Protein AF-F2I6V6-F1 (afdb_monomer_lite)

Foldseek 3Di:
DDPPDWDWDWDDDPPDIDIDTDPVNCVVLVDDPPFDWDWDDDPNDTDIDTDDPVVVVVVVVVVVQVVQDDPNDRD

Radius of gyration: 17.66 Å; chains: 1; bounding box: 52×33×42 Å

Secondary structure (DSSP, 8-state):
-------EEEEEETTEEEEEEPHHHHHHHT--TT--EEEEEETTEEEEEE---HHHHHHHHHHHHHHTEETTEE-

Sequence (75 aa):
MMTNVLSAKVIKNGNSQAISLSKTASELSHFKIGDQLELKIDNETIQITKKENNLKDKIRAFYQMLGFMKNGKAI

Structure (mmCIF, N/CA/C/O backbone):
data_AF-F2I6V6-F1
#
_entry.id   AF-F2I6V6-F1
#
loop_
_atom_site.group_PDB
_atom_site.id
_atom_site.type_symbol
_atom_site.label_atom_id
_atom_site.label_alt_id
_atom_site.label_comp_id
_atom_site.label_asym_id
_atom_site.label_entity_id
_atom_site.label_seq_id
_atom_site.pdbx_PDB_ins_code
_atom_site.Cartn_x
_atom_site.Cartn_y
_atom_site.Cartn_z
_atom_site.occupancy
_atom_site.B_iso_or_equiv
_atom_site.auth_seq_id
_atom_site.auth_comp_id
_atom_site.auth_asym_id
_atom_site.auth_atom_id
_atom_site.pdbx_PDB_model_num
ATOM 1 N N . MET A 1 1 ? 6.612 -13.413 22.476 1.00 45.06 1 MET A N 1
ATOM 2 C CA . MET A 1 1 ? 6.778 -13.080 21.044 1.00 45.06 1 MET A CA 1
ATOM 3 C C . MET A 1 1 ? 6.122 -11.733 20.805 1.00 45.06 1 MET A C 1
ATOM 5 O O . MET A 1 1 ? 4.997 -11.560 21.252 1.00 45.06 1 MET A O 1
ATOM 9 N N . MET A 1 2 ? 6.809 -10.776 20.182 1.00 52.84 2 MET A N 1
ATOM 10 C CA . MET A 1 2 ? 6.199 -9.489 19.832 1.00 52.84 2 MET A CA 1
ATOM 11 C C . M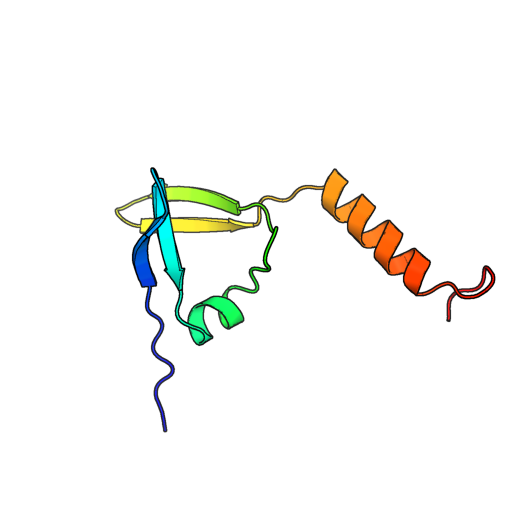ET A 1 2 ? 5.373 -9.690 18.560 1.00 52.84 2 MET A C 1
ATOM 13 O O . MET A 1 2 ? 5.910 -10.106 17.536 1.00 52.84 2 MET A O 1
ATOM 17 N N . THR A 1 3 ? 4.064 -9.470 18.631 1.00 61.88 3 THR A N 1
ATOM 18 C CA . THR A 1 3 ? 3.187 -9.509 17.458 1.00 61.88 3 THR A CA 1
ATOM 19 C C . THR A 1 3 ? 3.517 -8.321 16.566 1.00 61.88 3 THR A C 1
ATOM 21 O O . THR A 1 3 ? 3.346 -7.172 16.975 1.00 61.88 3 THR A O 1
ATOM 24 N N . ASN A 1 4 ? 3.993 -8.586 15.353 1.00 69.00 4 ASN A N 1
ATOM 25 C CA . ASN A 1 4 ? 4.176 -7.549 14.346 1.00 69.00 4 ASN A CA 1
ATOM 26 C C . ASN A 1 4 ? 2.795 -7.044 13.903 1.00 69.00 4 ASN A C 1
ATOM 28 O O . ASN A 1 4 ? 2.110 -7.695 13.118 1.00 69.00 4 ASN A O 1
ATOM 32 N N . VAL A 1 5 ? 2.363 -5.906 14.447 1.00 82.62 5 VAL A N 1
ATOM 33 C CA . VAL A 1 5 ? 1.053 -5.324 14.138 1.00 82.62 5 VAL A CA 1
ATOM 34 C C . VAL A 1 5 ? 1.113 -4.629 12.777 1.00 82.62 5 VAL A C 1
ATOM 36 O O . VAL A 1 5 ? 1.848 -3.656 12.574 1.00 82.62 5 VAL A O 1
ATOM 39 N N . LEU A 1 6 ? 0.313 -5.124 11.834 1.00 92.00 6 LEU A N 1
ATOM 40 C CA . LEU A 1 6 ? 0.023 -4.410 10.597 1.00 92.00 6 LEU A CA 1
ATOM 41 C C . LEU A 1 6 ? -0.960 -3.294 10.922 1.00 92.00 6 LEU A C 1
ATOM 43 O O . LEU A 1 6 ? -2.032 -3.538 11.469 1.00 92.00 6 LEU A O 1
ATOM 47 N N . SER A 1 7 ? -0.586 -2.061 10.611 1.00 93.12 7 SER A N 1
ATOM 48 C CA . SER A 1 7 ? -1.468 -0.920 10.799 1.00 93.12 7 SER A C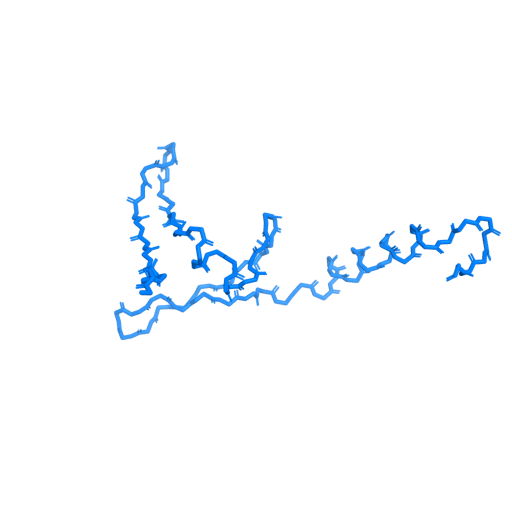A 1
ATOM 49 C C . SER A 1 7 ? -1.251 0.102 9.700 1.00 93.12 7 SER A C 1
ATOM 51 O O . SER A 1 7 ? -0.167 0.214 9.118 1.00 93.12 7 SER A O 1
ATOM 53 N N . ALA A 1 8 ? -2.317 0.836 9.415 1.00 93.69 8 ALA A N 1
ATOM 54 C CA . ALA A 1 8 ? -2.317 1.938 8.483 1.00 93.69 8 ALA A CA 1
ATOM 55 C C . ALA A 1 8 ? -3.116 3.094 9.082 1.00 93.69 8 ALA A C 1
ATOM 57 O O . ALA A 1 8 ? -4.057 2.879 9.846 1.00 93.69 8 ALA A O 1
ATOM 58 N N . LYS A 1 9 ? -2.742 4.325 8.742 1.00 95.75 9 LYS A N 1
ATOM 59 C CA . LYS A 1 9 ? -3.493 5.522 9.133 1.00 95.75 9 LYS A CA 1
ATOM 60 C C . LYS A 1 9 ? -3.554 6.524 7.995 1.00 95.75 9 LYS A C 1
ATOM 62 O O . LYS A 1 9 ? -2.567 6.719 7.286 1.00 95.75 9 LYS A O 1
ATOM 67 N N . VAL A 1 10 ? -4.694 7.192 7.864 1.00 95.94 10 VAL A N 1
ATOM 68 C CA . VAL A 1 10 ? -4.839 8.339 6.967 1.00 95.94 10 VAL A CA 1
ATOM 69 C C . VAL A 1 10 ? -4.266 9.569 7.663 1.00 95.94 10 VAL A C 1
ATOM 71 O O . VAL A 1 10 ? -4.592 9.853 8.814 1.00 95.94 10 VAL A O 1
ATOM 74 N N . ILE A 1 11 ? -3.390 10.291 6.975 1.00 97.50 11 ILE A N 1
ATOM 75 C CA . ILE A 1 11 ? -2.777 11.530 7.455 1.00 97.50 11 ILE A CA 1
ATOM 76 C C . ILE A 1 11 ? -2.981 12.648 6.436 1.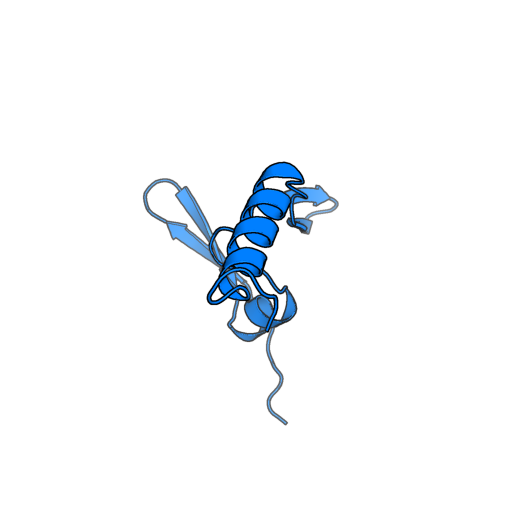00 97.50 11 ILE A C 1
ATOM 78 O O . ILE A 1 11 ? -3.056 12.403 5.231 1.00 97.50 11 ILE A O 1
ATOM 82 N N . LYS A 1 12 ? -3.034 13.893 6.916 1.00 97.44 12 LYS A N 1
ATOM 83 C CA . LYS A 1 12 ? -2.968 15.073 6.050 1.00 97.44 12 LYS A CA 1
ATOM 84 C C . LYS A 1 12 ? -1.556 15.193 5.472 1.00 97.44 12 LYS A C 1
ATOM 86 O O . LYS A 1 12 ? -0.583 15.122 6.218 1.00 97.44 12 LYS A O 1
ATOM 91 N N . ASN A 1 13 ? -1.452 15.405 4.165 1.00 95.00 13 ASN A N 1
ATOM 92 C CA . ASN A 1 13 ? -0.196 15.645 3.463 1.00 95.00 13 ASN A CA 1
ATOM 93 C C . ASN A 1 13 ? -0.356 16.858 2.534 1.00 95.00 13 ASN A C 1
ATOM 95 O O . ASN A 1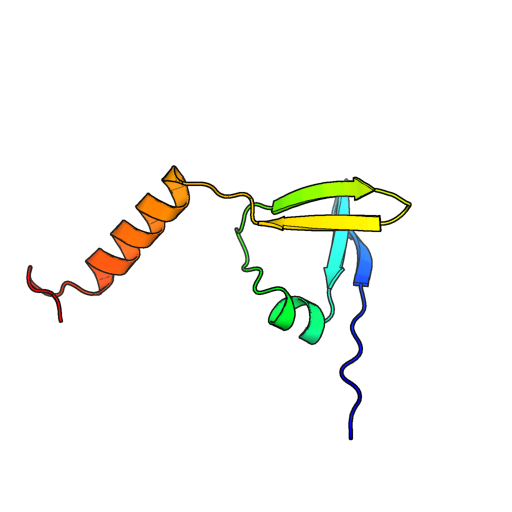 13 ? -0.828 16.732 1.404 1.00 95.00 13 ASN A O 1
ATOM 99 N N . GLY A 1 14 ? -0.032 18.052 3.040 1.00 94.44 14 GLY A N 1
ATOM 100 C CA . GLY A 1 14 ? -0.293 19.312 2.339 1.00 94.44 14 GLY A CA 1
ATOM 101 C C . GLY A 1 14 ? -1.789 19.520 2.071 1.00 94.44 14 GLY A C 1
ATOM 102 O O . GLY A 1 14 ? -2.596 19.502 3.005 1.00 94.44 14 GLY A O 1
ATOM 103 N N . ASN A 1 15 ? -2.141 19.684 0.792 1.00 95.94 15 ASN A N 1
ATOM 104 C CA . ASN A 1 15 ? -3.525 19.799 0.308 1.00 95.94 15 ASN A CA 1
ATOM 105 C C . ASN A 1 15 ? -4.168 18.438 -0.022 1.00 95.94 15 ASN A C 1
ATOM 107 O O . ASN A 1 15 ? -5.262 18.389 -0.577 1.00 95.94 15 ASN A O 1
ATOM 111 N N . SER A 1 16 ? -3.494 17.330 0.289 1.00 95.12 16 SER A N 1
ATOM 112 C CA . SER A 1 16 ? -3.952 15.969 0.003 1.00 95.12 16 SER A CA 1
ATOM 113 C C . SER A 1 16 ? -3.972 15.105 1.267 1.00 95.12 16 SER A C 1
ATOM 115 O O . SER A 1 16 ? -3.679 15.561 2.377 1.00 95.12 16 SER A O 1
ATOM 117 N N . GLN A 1 17 ? -4.330 13.833 1.098 1.00 95.38 17 GLN A N 1
ATOM 118 C CA . GLN A 1 17 ? -4.234 12.803 2.127 1.00 95.38 17 GLN A CA 1
ATOM 119 C C . GLN A 1 17 ? -3.228 11.733 1.706 1.00 95.38 17 GLN A C 1
ATOM 121 O O . GLN A 1 17 ? -3.011 11.497 0.518 1.00 95.38 17 GLN A O 1
ATOM 126 N N . ALA A 1 18 ? -2.615 11.087 2.690 1.00 93.75 18 ALA A N 1
ATOM 127 C CA . ALA A 1 18 ? -1.740 9.944 2.485 1.00 93.75 18 ALA A CA 1
ATOM 128 C C . ALA A 1 18 ? -2.114 8.815 3.446 1.00 93.75 18 ALA A C 1
ATOM 130 O O . ALA A 1 18 ? -2.584 9.068 4.555 1.00 93.75 18 ALA A O 1
ATOM 131 N N . ILE A 1 19 ? -1.863 7.573 3.035 1.00 94.12 19 ILE A N 1
ATOM 132 C CA . ILE A 1 19 ? -1.929 6.408 3.916 1.00 94.12 19 ILE A CA 1
ATOM 133 C C . ILE A 1 19 ? -0.506 6.102 4.375 1.00 94.12 19 ILE A C 1
ATOM 135 O O . ILE A 1 19 ? 0.371 5.798 3.568 1.00 94.12 19 ILE A O 1
ATOM 139 N N . SER A 1 20 ? -0.269 6.201 5.678 1.00 93.50 20 SER A N 1
ATOM 140 C CA . SER A 1 20 ? 0.984 5.783 6.301 1.00 93.50 20 SER A CA 1
ATOM 141 C C . SER A 1 20 ? 0.852 4.334 6.752 1.00 93.50 20 SER A C 1
ATOM 143 O O . SER A 1 20 ? -0.081 4.012 7.484 1.00 93.50 20 SER A O 1
ATOM 145 N N . LEU A 1 21 ? 1.783 3.483 6.317 1.00 93.12 21 LEU A N 1
ATOM 146 C CA . LEU A 1 21 ? 1.887 2.082 6.727 1.00 93.12 21 LEU A CA 1
ATOM 147 C C . LEU A 1 21 ? 2.870 1.935 7.896 1.00 93.12 21 LEU A C 1
ATOM 149 O O . LEU A 1 21 ? 3.881 2.642 7.951 1.00 93.12 21 LEU A O 1
ATOM 153 N N . SER A 1 22 ? 2.606 0.994 8.807 1.00 93.31 22 SER A N 1
ATOM 154 C CA . SER A 1 22 ? 3.600 0.571 9.798 1.00 93.31 22 SER A CA 1
ATOM 155 C C . SER A 1 22 ? 4.855 0.021 9.110 1.00 93.31 22 SER A C 1
ATOM 157 O O . SER A 1 22 ? 4.800 -0.440 7.967 1.00 93.31 22 SER A O 1
ATOM 159 N N . LYS A 1 23 ? 6.002 0.044 9.805 1.00 89.94 23 LYS A N 1
ATOM 160 C CA . LYS A 1 23 ? 7.274 -0.457 9.254 1.00 89.94 23 LYS A CA 1
ATOM 161 C C . LYS A 1 23 ? 7.133 -1.888 8.723 1.00 89.94 23 LYS A C 1
ATOM 163 O O . LYS A 1 23 ? 7.507 -2.153 7.587 1.00 89.94 23 LYS A O 1
ATOM 168 N N . THR A 1 24 ? 6.500 -2.764 9.502 1.00 92.50 24 THR A N 1
ATOM 169 C CA . THR A 1 24 ? 6.244 -4.153 9.109 1.00 92.50 24 THR A CA 1
ATOM 170 C C . THR A 1 24 ? 5.345 -4.252 7.874 1.00 92.50 24 THR A C 1
ATOM 172 O O . THR A 1 24 ? 5.646 -5.019 6.965 1.00 92.50 24 THR A O 1
ATOM 175 N N . ALA A 1 25 ? 4.261 -3.472 7.805 1.00 91.81 25 ALA A N 1
ATOM 176 C CA . ALA A 1 25 ? 3.366 -3.486 6.647 1.00 91.81 25 ALA A CA 1
ATOM 177 C C . ALA A 1 25 ? 4.076 -3.008 5.369 1.00 91.81 25 ALA A C 1
ATOM 179 O O . ALA A 1 25 ? 3.903 -3.600 4.305 1.00 91.81 25 ALA A O 1
ATOM 180 N N . SER A 1 26 ? 4.929 -1.988 5.484 1.00 89.94 26 SER A N 1
ATOM 181 C CA . SER A 1 26 ? 5.769 -1.518 4.381 1.00 89.94 26 SER A CA 1
ATOM 182 C C . SER A 1 26 ? 6.730 -2.612 3.894 1.00 89.94 26 SER A C 1
ATOM 184 O O . SER A 1 26 ? 6.772 -2.908 2.700 1.00 89.94 26 SER A O 1
ATOM 186 N N . GLU A 1 27 ? 7.437 -3.281 4.810 1.00 89.69 27 GLU A N 1
ATOM 187 C CA . GLU A 1 27 ? 8.397 -4.346 4.482 1.00 89.69 27 GLU A CA 1
ATOM 188 C C . GLU A 1 27 ? 7.729 -5.547 3.793 1.00 89.69 27 GLU A C 1
ATOM 190 O O . GLU A 1 27 ? 8.231 -6.016 2.771 1.00 89.69 27 GLU A O 1
ATOM 195 N N . LEU A 1 28 ? 6.574 -5.993 4.298 1.00 90.81 28 LEU A N 1
ATOM 196 C CA . LEU A 1 28 ? 5.817 -7.119 3.733 1.00 90.81 28 LEU A CA 1
ATOM 197 C C . LEU A 1 28 ? 5.149 -6.791 2.392 1.00 90.81 28 LEU A C 1
ATOM 199 O O . LEU A 1 28 ? 4.955 -7.683 1.574 1.00 90.81 28 LEU A O 1
ATOM 203 N N . SER A 1 29 ? 4.809 -5.523 2.141 1.00 88.62 29 SER A N 1
ATOM 204 C CA . SER A 1 29 ? 4.248 -5.098 0.849 1.00 88.62 29 SER A CA 1
ATOM 205 C C . SER A 1 29 ? 5.281 -5.067 -0.283 1.00 88.62 29 SER A C 1
ATOM 207 O O . SER A 1 29 ? 4.919 -5.011 -1.458 1.00 88.62 29 SER A O 1
ATOM 209 N N . HIS A 1 30 ? 6.577 -5.057 0.056 1.00 88.88 30 HIS A N 1
ATOM 210 C CA . HIS A 1 30 ? 7.686 -4.876 -0.886 1.00 88.88 30 HIS A CA 1
ATOM 211 C C . HIS A 1 30 ? 7.578 -3.612 -1.765 1.00 88.88 30 HIS A C 1
ATOM 213 O O . HIS A 1 30 ? 8.203 -3.528 -2.835 1.00 88.88 30 HIS A O 1
ATOM 219 N N . PHE A 1 31 ? 6.801 -2.616 -1.336 1.00 88.75 31 PHE A N 1
ATOM 220 C CA . PHE A 1 31 ? 6.733 -1.311 -1.981 1.00 88.75 31 PHE A CA 1
ATOM 221 C C . PHE A 1 31 ? 8.001 -0.513 -1.691 1.00 88.75 31 PHE A C 1
ATOM 223 O O . PHE A 1 31 ? 8.527 -0.503 -0.578 1.00 88.75 31 PHE A O 1
ATOM 230 N N . LYS A 1 32 ? 8.515 0.162 -2.718 1.00 86.31 32 LYS A N 1
ATOM 231 C CA . LYS A 1 32 ? 9.670 1.054 -2.612 1.00 86.31 32 LYS A CA 1
ATOM 232 C C . LYS A 1 32 ? 9.243 2.481 -2.920 1.00 86.31 32 LYS A C 1
ATOM 234 O O . LYS A 1 32 ? 8.314 2.724 -3.687 1.00 86.31 32 LYS A O 1
ATOM 239 N N . ILE A 1 33 ? 9.959 3.444 -2.342 1.00 85.44 33 ILE A N 1
ATOM 240 C CA . ILE A 1 33 ? 9.774 4.859 -2.673 1.00 85.44 33 ILE A CA 1
ATOM 241 C C . ILE A 1 33 ? 9.969 5.039 -4.187 1.00 85.44 33 ILE A C 1
ATOM 243 O O . ILE A 1 33 ? 10.984 4.616 -4.743 1.00 85.44 33 ILE A O 1
ATOM 247 N N . GLY A 1 34 ? 8.984 5.659 -4.842 1.00 84.94 34 GLY A N 1
ATOM 248 C CA . GLY A 1 34 ? 8.977 5.903 -6.288 1.00 84.94 34 GLY A CA 1
ATOM 249 C C . GLY A 1 34 ? 8.333 4.803 -7.142 1.00 84.94 34 GLY A C 1
ATOM 250 O O . GLY A 1 34 ? 8.251 4.980 -8.366 1.00 84.94 34 GLY A O 1
ATOM 251 N N . ASP A 1 35 ? 7.872 3.705 -6.531 1.00 86.19 35 ASP A N 1
ATOM 252 C CA . ASP A 1 35 ? 7.020 2.722 -7.204 1.00 86.19 35 ASP A CA 1
ATOM 253 C C . ASP A 1 35 ? 5.695 3.384 -7.620 1.00 86.19 35 ASP A C 1
ATOM 255 O O . ASP A 1 35 ? 5.144 4.229 -6.912 1.00 86.19 35 ASP A O 1
ATOM 259 N N . GLN A 1 36 ? 5.188 3.005 -8.793 1.00 90.31 36 GLN A N 1
ATOM 260 C CA . GLN A 1 36 ? 3.844 3.377 -9.224 1.00 90.31 36 GLN A CA 1
ATOM 261 C C . GLN A 1 36 ? 2.871 2.287 -8.787 1.00 90.31 36 GLN A C 1
ATOM 263 O O . GLN A 1 36 ? 3.145 1.101 -8.965 1.00 90.31 36 GLN A O 1
ATOM 268 N N . LEU A 1 37 ? 1.743 2.693 -8.213 1.00 91.25 37 LEU A N 1
ATOM 269 C CA . LEU A 1 37 ? 0.738 1.786 -7.671 1.00 91.25 37 LEU A CA 1
ATOM 270 C C . LEU A 1 37 ? -0.600 2.015 -8.375 1.00 91.25 37 LEU A C 1
ATOM 272 O O . LEU A 1 37 ? -0.929 3.147 -8.737 1.00 91.25 37 LEU A O 1
ATOM 276 N N . GLU A 1 38 ? -1.364 0.946 -8.553 1.00 93.50 38 GLU A N 1
ATOM 277 C CA . GLU A 1 38 ? -2.766 0.990 -8.957 1.00 93.50 38 GLU A CA 1
ATOM 278 C C . GLU A 1 38 ? -3.659 0.696 -7.758 1.00 93.50 38 GLU A C 1
ATOM 280 O O . GLU A 1 38 ? -3.351 -0.164 -6.929 1.00 93.50 38 GLU A O 1
ATOM 285 N N . LEU A 1 39 ? -4.758 1.445 -7.667 1.00 93.19 39 LEU A N 1
ATOM 286 C CA . LEU A 1 39 ? -5.742 1.313 -6.606 1.00 93.19 39 LEU A CA 1
ATOM 287 C C . LEU A 1 39 ? -7.058 0.828 -7.203 1.00 93.19 39 LEU A C 1
ATOM 289 O O . LEU A 1 39 ? -7.547 1.393 -8.182 1.00 93.19 39 LEU A O 1
ATOM 293 N N . LYS A 1 40 ? -7.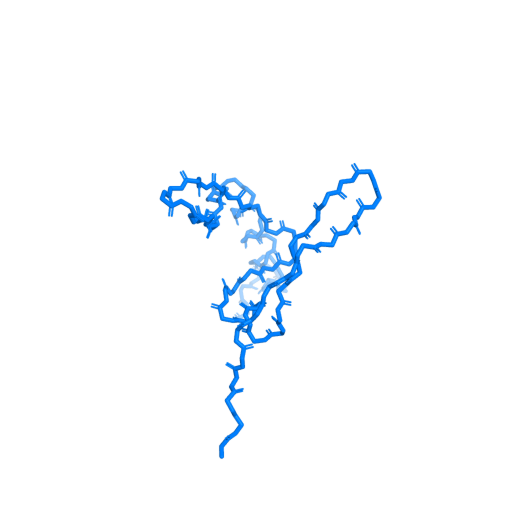655 -0.175 -6.565 1.00 95.44 40 LYS A N 1
ATOM 294 C CA . LYS A 1 40 ? -9.017 -0.635 -6.833 1.00 95.44 40 LYS A CA 1
ATOM 295 C C . LYS A 1 40 ? -9.813 -0.599 -5.534 1.00 95.44 40 LYS A C 1
ATOM 297 O O . LYS A 1 40 ? -9.335 -1.073 -4.507 1.00 95.44 40 LYS A O 1
ATOM 302 N N . ILE A 1 41 ? -11.015 -0.032 -5.588 1.00 94.94 41 ILE A N 1
ATOM 303 C CA . ILE A 1 41 ? -11.965 -0.070 -4.475 1.00 94.94 41 ILE A CA 1
ATOM 304 C C . ILE A 1 41 ? -12.941 -1.211 -4.743 1.00 94.94 41 ILE A C 1
ATOM 306 O O . ILE A 1 41 ? -13.556 -1.253 -5.808 1.00 94.94 41 ILE A O 1
ATOM 310 N N . ASP A 1 42 ? -13.052 -2.136 -3.796 1.00 94.50 42 ASP A N 1
ATOM 311 C CA . ASP A 1 42 ? -13.965 -3.278 -3.870 1.00 94.50 42 ASP A CA 1
ATOM 312 C C . ASP A 1 42 ? -14.417 -3.669 -2.460 1.00 94.50 42 ASP A C 1
ATOM 314 O O . ASP A 1 42 ? -13.573 -3.847 -1.584 1.00 94.50 42 ASP A O 1
ATOM 318 N N . ASN A 1 43 ? -15.727 -3.780 -2.226 1.00 90.56 43 ASN A N 1
ATOM 319 C CA . ASN A 1 43 ? -16.322 -4.170 -0.936 1.00 90.56 43 ASN A CA 1
ATOM 320 C C . ASN A 1 43 ? -15.683 -3.487 0.290 1.00 90.56 43 ASN A C 1
ATOM 322 O O . ASN A 1 43 ? -15.179 -4.157 1.185 1.00 90.56 43 ASN A O 1
ATOM 326 N N . GLU A 1 44 ? -15.652 -2.150 0.301 1.00 92.62 44 GLU A N 1
ATOM 327 C CA . GLU A 1 44 ? -15.050 -1.334 1.379 1.00 92.62 44 GLU A CA 1
ATOM 328 C C . GLU A 1 44 ? -13.537 -1.538 1.590 1.00 92.62 44 GLU A C 1
ATOM 330 O O . GLU A 1 44 ? -12.941 -0.967 2.504 1.00 92.62 44 GLU A O 1
ATOM 335 N N . THR A 1 45 ? -12.878 -2.294 0.713 1.00 92.38 45 THR A N 1
ATOM 336 C CA . THR A 1 45 ? -11.428 -2.477 0.722 1.00 92.38 45 THR A CA 1
ATOM 337 C C . THR A 1 45 ? -10.760 -1.615 -0.340 1.00 92.38 45 THR A C 1
ATOM 339 O O . THR A 1 45 ? -11.294 -1.395 -1.429 1.00 92.38 45 THR A O 1
ATOM 342 N N . ILE A 1 46 ? -9.554 -1.140 -0.022 1.00 92.38 46 ILE A N 1
ATOM 343 C CA . ILE A 1 46 ? -8.641 -0.542 -0.995 1.00 92.38 46 ILE A CA 1
ATOM 344 C C . ILE A 1 46 ? -7.584 -1.592 -1.316 1.00 92.38 46 ILE A C 1
ATOM 346 O O . ILE A 1 46 ? -6.703 -1.876 -0.504 1.00 92.38 46 ILE A O 1
ATOM 350 N N . GLN A 1 47 ? -7.667 -2.163 -2.510 1.00 93.62 47 GLN A N 1
ATOM 351 C CA . GLN A 1 47 ? -6.650 -3.053 -3.047 1.00 93.62 47 GLN A CA 1
ATOM 352 C C . GLN A 1 47 ? -5.578 -2.212 -3.733 1.00 93.62 47 GLN A C 1
ATOM 354 O O . GLN A 1 47 ? -5.876 -1.425 -4.631 1.00 93.62 47 GLN A O 1
ATOM 359 N N . ILE A 1 48 ? -4.330 -2.378 -3.298 1.00 92.75 48 ILE A N 1
ATOM 360 C CA . ILE A 1 48 ? -3.178 -1.656 -3.836 1.00 92.75 48 ILE A CA 1
ATOM 361 C C . ILE A 1 48 ? -2.249 -2.675 -4.479 1.00 92.75 48 ILE A C 1
ATOM 363 O O . ILE A 1 48 ? -1.774 -3.595 -3.814 1.00 92.75 48 ILE A O 1
ATOM 367 N N . THR A 1 49 ? -1.976 -2.506 -5.766 1.00 91.75 49 THR A N 1
ATOM 368 C CA . THR A 1 49 ? -1.076 -3.381 -6.527 1.00 91.75 49 THR A CA 1
ATOM 369 C C . THR A 1 49 ? 0.014 -2.556 -7.189 1.00 91.75 49 THR A C 1
ATOM 371 O O . THR A 1 49 ? -0.153 -1.356 -7.421 1.00 91.75 49 THR A O 1
ATOM 374 N N . LYS A 1 50 ? 1.170 -3.168 -7.469 1.00 89.50 50 LYS A N 1
ATOM 375 C CA . LYS A 1 50 ? 2.184 -2.486 -8.273 1.00 89.50 50 LYS A CA 1
ATOM 376 C C . LYS A 1 50 ? 1.649 -2.322 -9.684 1.00 89.50 50 LYS A C 1
ATOM 378 O O . LYS A 1 50 ? 1.236 -3.296 -10.304 1.00 89.50 50 LYS A O 1
ATOM 383 N N . LYS A 1 51 ? 1.712 -1.095 -10.187 1.00 85.75 51 LYS A N 1
ATOM 384 C CA . LYS A 1 51 ? 1.488 -0.839 -11.600 1.00 85.75 51 LYS A CA 1
ATOM 385 C C . LYS A 1 51 ? 2.680 -1.398 -12.359 1.00 85.75 51 LYS A C 1
ATOM 387 O O . LYS A 1 51 ? 3.791 -0.895 -12.191 1.00 85.75 51 LYS A O 1
ATOM 392 N N . GLU A 1 52 ? 2.458 -2.405 -13.192 1.00 73.81 52 GLU A N 1
ATOM 393 C CA . GLU A 1 52 ? 3.492 -2.859 -14.115 1.00 73.81 52 GLU A CA 1
ATOM 394 C C . GLU A 1 52 ? 3.807 -1.722 -15.092 1.00 73.81 52 GLU A C 1
ATOM 396 O O . GLU A 1 52 ? 2.971 -1.325 -15.907 1.00 73.81 52 GLU A O 1
ATOM 401 N N . ASN A 1 53 ? 5.012 -1.158 -15.002 1.00 69.00 53 ASN A N 1
ATOM 402 C CA . ASN A 1 53 ? 5.465 -0.147 -15.945 1.00 69.00 53 ASN A CA 1
ATOM 403 C C . ASN A 1 53 ? 6.641 -0.698 -16.737 1.00 69.00 53 ASN A C 1
ATOM 405 O O . ASN A 1 53 ? 7.809 -0.401 -16.484 1.00 69.00 53 ASN A O 1
ATOM 409 N N . ASN A 1 54 ? 6.284 -1.473 -17.757 1.00 66.00 54 ASN A N 1
ATOM 410 C CA . ASN A 1 54 ? 7.202 -2.253 -18.574 1.00 66.00 54 ASN A CA 1
ATOM 411 C C . ASN A 1 54 ? 8.355 -1.413 -19.169 1.00 66.00 54 ASN A C 1
ATOM 413 O O . ASN A 1 54 ? 9.448 -1.928 -19.364 1.00 66.00 54 ASN A O 1
ATOM 417 N N . LEU A 1 55 ? 8.160 -0.114 -19.436 1.00 69.19 55 LEU A N 1
ATOM 418 C CA . LEU A 1 55 ? 9.225 0.754 -19.955 1.00 69.19 55 LEU A CA 1
ATOM 419 C C . LEU A 1 55 ? 10.155 1.272 -18.849 1.00 69.19 55 LEU A C 1
ATOM 421 O O . LEU A 1 55 ? 11.376 1.195 -18.985 1.00 69.19 55 LEU A O 1
ATOM 425 N N . LYS A 1 56 ? 9.600 1.784 -17.745 1.00 69.75 56 LYS A N 1
ATOM 426 C CA . LYS A 1 56 ? 10.400 2.313 -16.627 1.00 69.75 56 LYS A CA 1
ATOM 427 C C . LYS A 1 56 ? 11.181 1.198 -15.933 1.00 69.75 56 LYS A C 1
ATOM 429 O O . LYS A 1 56 ? 12.339 1.402 -15.571 1.00 69.75 56 LYS A O 1
ATOM 434 N N . ASP A 1 57 ? 10.579 0.019 -15.816 1.00 69.62 57 ASP A N 1
ATOM 435 C CA . ASP A 1 57 ? 11.217 -1.164 -15.248 1.00 69.62 57 ASP A CA 1
ATOM 436 C C . ASP A 1 57 ? 12.336 -1.686 -16.155 1.00 69.62 57 ASP A C 1
ATOM 438 O O . ASP A 1 57 ? 13.419 -1.985 -15.657 1.00 69.62 57 ASP A O 1
ATOM 442 N N . LYS A 1 58 ? 12.155 -1.673 -17.485 1.00 70.44 58 LYS A N 1
ATOM 443 C CA . LYS A 1 58 ? 13.235 -1.972 -18.444 1.00 70.44 58 LYS A CA 1
ATOM 444 C C . LYS A 1 58 ? 14.388 -0.977 -18.359 1.00 70.44 58 LYS A C 1
ATOM 446 O O . LYS A 1 58 ? 15.540 -1.395 -18.353 1.00 70.44 58 LYS A O 1
ATOM 451 N N . ILE A 1 59 ? 14.106 0.323 -18.253 1.00 73.38 59 ILE A N 1
ATOM 452 C CA . ILE A 1 59 ? 15.146 1.356 -18.108 1.00 73.38 59 ILE A CA 1
ATOM 453 C C . ILE A 1 59 ? 15.886 1.187 -16.775 1.00 73.38 59 ILE A C 1
ATOM 455 O O . ILE A 1 59 ? 17.114 1.233 -16.733 1.00 73.38 59 ILE A O 1
ATOM 459 N N . ARG A 1 60 ? 15.163 0.938 -15.679 1.00 70.75 60 ARG A N 1
ATOM 460 C CA . ARG A 1 60 ? 15.763 0.683 -14.363 1.00 70.75 60 ARG A CA 1
ATOM 461 C C . ARG A 1 60 ? 16.631 -0.574 -14.380 1.00 70.75 60 ARG A C 1
ATOM 463 O O . ARG A 1 60 ? 17.747 -0.527 -13.873 1.00 70.75 60 ARG A O 1
ATOM 470 N N . ALA A 1 61 ? 16.148 -1.657 -14.987 1.00 73.44 61 ALA A N 1
ATOM 471 C CA . ALA A 1 61 ? 16.907 -2.890 -15.170 1.00 73.44 61 ALA A CA 1
ATOM 472 C C . ALA A 1 61 ? 18.156 -2.658 -16.032 1.00 73.44 61 ALA A C 1
ATOM 474 O O . ALA A 1 61 ? 19.231 -3.131 -15.680 1.00 73.44 61 ALA A O 1
ATOM 475 N N . PHE A 1 62 ? 18.049 -1.864 -17.100 1.00 73.75 62 PHE A N 1
ATOM 476 C CA . PHE A 1 62 ? 19.174 -1.498 -17.960 1.00 73.75 62 PHE A CA 1
ATOM 477 C C . PHE A 1 62 ? 20.267 -0.739 -17.194 1.00 73.75 62 PHE A C 1
ATOM 479 O O . PHE A 1 62 ? 21.429 -1.134 -17.239 1.00 73.75 62 PHE A O 1
ATOM 486 N N . TYR A 1 63 ? 19.914 0.297 -16.425 1.00 71.12 63 TYR A N 1
ATOM 487 C CA . TYR A 1 63 ? 20.893 1.034 -15.615 1.00 71.12 63 TYR A CA 1
ATOM 488 C C . TYR A 1 63 ? 21.472 0.203 -14.467 1.00 71.12 63 TYR A C 1
ATOM 490 O O . TYR A 1 63 ? 22.659 0.322 -14.170 1.00 71.12 63 TYR A O 1
ATOM 498 N N . GLN A 1 64 ? 20.669 -0.658 -13.835 1.00 72.25 64 GLN A N 1
ATOM 499 C CA . GLN A 1 64 ? 21.177 -1.595 -12.830 1.00 72.25 64 GLN A CA 1
ATOM 500 C C . GLN A 1 64 ? 22.181 -2.568 -13.451 1.00 72.25 64 GLN A C 1
ATOM 502 O O . GLN A 1 64 ? 23.260 -2.741 -12.898 1.00 72.25 64 GLN A O 1
ATOM 507 N N . MET A 1 65 ? 21.877 -3.122 -14.627 1.00 66.69 65 MET A N 1
ATOM 508 C CA . MET A 1 65 ? 22.762 -4.020 -15.373 1.00 66.69 65 MET A CA 1
ATOM 509 C C . MET A 1 65 ? 24.062 -3.333 -15.816 1.00 66.69 65 MET A C 1
ATOM 511 O O . MET A 1 65 ? 25.129 -3.928 -15.708 1.00 66.69 65 MET A O 1
ATOM 515 N N . LEU A 1 66 ? 24.009 -2.071 -16.254 1.00 61.19 66 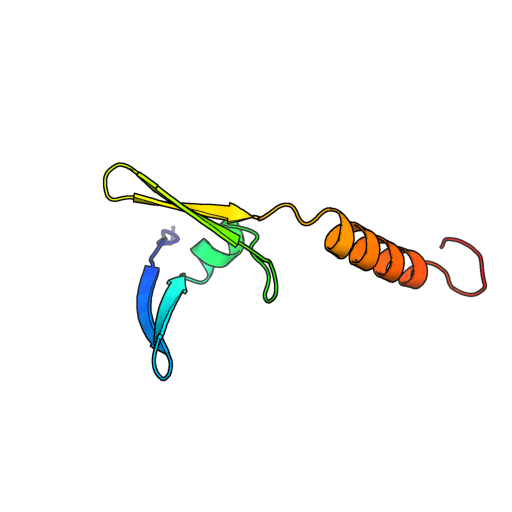LEU A N 1
ATOM 516 C CA . LEU A 1 66 ? 25.210 -1.287 -16.571 1.00 61.19 66 LEU A CA 1
ATOM 517 C C . LEU A 1 66 ? 26.083 -1.012 -15.337 1.00 61.19 66 LEU A C 1
ATOM 519 O O . LEU A 1 66 ? 27.303 -0.971 -15.460 1.00 61.19 66 LEU A O 1
ATOM 523 N N . GLY A 1 67 ? 25.490 -0.883 -14.147 1.00 57.12 67 GLY A N 1
ATOM 524 C CA . GLY A 1 67 ? 26.230 -0.792 -12.882 1.00 57.12 67 GLY A CA 1
ATOM 525 C C . GLY A 1 67 ? 27.031 -2.056 -12.536 1.00 57.12 67 GLY A C 1
ATOM 526 O O . GLY A 1 67 ? 28.013 -1.967 -11.802 1.00 57.12 67 GLY A O 1
ATOM 527 N N . PHE A 1 68 ? 26.661 -3.208 -13.108 1.00 54.22 68 PHE A N 1
ATOM 528 C CA . PHE A 1 68 ? 27.412 -4.469 -13.029 1.00 54.22 68 PHE A CA 1
ATOM 529 C C . PHE A 1 68 ? 28.445 -4.636 -14.155 1.00 54.22 68 PHE A C 1
ATOM 531 O O . PHE A 1 68 ? 29.089 -5.678 -14.239 1.00 54.22 68 PHE A O 1
ATOM 538 N N . MET A 1 69 ? 28.633 -3.636 -15.023 1.00 48.28 69 MET A N 1
ATOM 539 C CA . MET A 1 69 ? 29.666 -3.652 -16.058 1.00 48.28 69 MET A CA 1
ATOM 540 C C . MET A 1 69 ? 30.767 -2.646 -15.722 1.00 48.28 69 MET A C 1
ATOM 542 O O . MET A 1 69 ? 30.654 -1.456 -16.012 1.00 48.28 69 MET A O 1
ATOM 546 N N . LYS A 1 70 ? 31.883 -3.116 -15.155 1.00 47.19 70 LYS A N 1
ATOM 547 C CA . LYS A 1 70 ? 33.116 -2.317 -15.077 1.00 47.19 70 LYS A CA 1
ATOM 548 C C . LYS A 1 70 ? 33.995 -2.680 -16.275 1.00 47.19 70 LYS A C 1
ATOM 550 O O . LYS A 1 70 ? 34.381 -3.832 -16.430 1.00 47.19 70 LYS A O 1
ATOM 555 N N . ASN A 1 71 ? 34.311 -1.699 -17.124 1.00 51.62 71 ASN A N 1
ATOM 556 C CA . ASN A 1 71 ? 35.141 -1.858 -18.331 1.00 51.62 71 ASN A CA 1
ATOM 557 C C . ASN A 1 71 ? 34.573 -2.826 -19.394 1.00 51.62 71 ASN A C 1
ATOM 559 O O . ASN A 1 71 ? 35.310 -3.631 -19.959 1.00 51.62 71 ASN A O 1
ATOM 563 N N . GLY A 1 72 ? 33.266 -2.764 -19.678 1.00 52.94 72 GLY A N 1
ATOM 564 C CA . GLY A 1 72 ? 32.673 -3.489 -20.814 1.00 52.94 72 GLY A CA 1
ATOM 565 C C . GLY A 1 72 ? 32.626 -5.016 -20.671 1.00 52.94 72 GLY A C 1
ATOM 566 O O . GLY A 1 72 ? 32.398 -5.711 -21.658 1.00 52.94 72 GLY A O 1
ATOM 567 N N . LYS A 1 73 ? 32.826 -5.548 -19.461 1.00 47.03 73 LYS A N 1
ATOM 568 C CA . LYS A 1 73 ? 32.588 -6.955 -19.124 1.00 47.03 73 LYS A CA 1
ATOM 569 C C . LYS A 1 73 ? 31.634 -7.042 -17.937 1.00 47.03 73 LYS A C 1
ATOM 571 O O . LYS A 1 73 ? 31.751 -6.249 -17.003 1.00 47.03 73 LYS A O 1
ATOM 576 N N . ALA A 1 74 ? 30.696 -7.986 -18.006 1.00 50.88 74 ALA A N 1
ATOM 577 C CA . ALA A 1 74 ? 29.904 -8.388 -16.850 1.00 50.88 74 ALA A CA 1
ATOM 578 C C . ALA A 1 74 ? 30.862 -8.903 -15.765 1.00 50.88 74 ALA A C 1
ATOM 580 O O . ALA A 1 74 ? 31.776 -9.669 -16.081 1.00 50.88 74 ALA A O 1
ATOM 581 N N . ILE A 1 75 ? 30.696 -8.411 -14.538 1.00 55.69 75 ILE A N 1
ATOM 582 C CA . ILE A 1 75 ? 31.411 -8.908 -13.355 1.00 55.69 75 ILE A CA 1
ATOM 583 C C . ILE A 1 75 ? 30.792 -10.240 -12.934 1.00 55.69 75 ILE A C 1
ATOM 585 O O . ILE A 1 75 ? 29.541 -10.320 -12.944 1.00 55.69 75 ILE A O 1
#

pLDDT: mean 80.86, std 15.73, range [45.06, 97.5]